Protein AF-A0A1N7SQY8-F1 (afdb_monomer_lite)

Organism: NCBI:txid1247936

pLDDT: mean 80.68, std 17.41, range [42.34, 97.25]

Sequence (83 aa):
MLYAAIIPETSTGQPHVEPAPPPRTQREEFFFIGDTVGFTDKHLSERVGIIVRLNAKTASIAVHGSDGHWRVSYALLRKIVDI

Radius of gyrat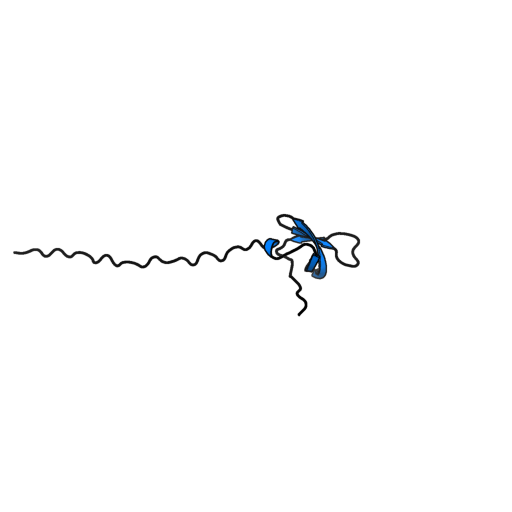ion: 26.64 Å; chains: 1; bounding box: 39×79×53 Å

Secondary structure (DSSP, 8-state):
-PPPP------------PPPPPP---GGGG--TT-EEEEE-TTS-EEEEEEEEEETTEEEEEETT-SSEEEEETTT-EE----

Structure (mmCIF, N/CA/C/O backbone):
data_AF-A0A1N7SQY8-F1
#
_entry.id   AF-A0A1N7SQY8-F1
#
loop_
_atom_site.group_PDB
_atom_site.id
_atom_site.type_symbol
_atom_site.label_atom_id
_atom_site.label_alt_id
_atom_site.label_comp_id
_atom_site.label_asym_id
_atom_site.label_entity_id
_atom_site.label_seq_id
_atom_site.pdbx_PDB_ins_code
_atom_site.Cartn_x
_atom_site.Cartn_y
_atom_site.Cartn_z
_atom_site.occupancy
_atom_site.B_iso_or_equiv
_atom_site.auth_seq_id
_atom_site.auth_comp_id
_atom_site.auth_asym_id
_atom_site.auth_atom_id
_atom_site.pdbx_PDB_model_num
ATOM 1 N N . MET A 1 1 ? -25.357 65.185 44.493 1.00 46.53 1 MET A N 1
ATOM 2 C CA . MET A 1 1 ? -24.626 64.797 43.270 1.00 46.53 1 MET A CA 1
ATOM 3 C C . MET A 1 1 ? -24.534 63.279 43.263 1.00 46.53 1 MET A C 1
ATOM 5 O O . MET A 1 1 ? -23.977 62.734 44.206 1.00 46.53 1 MET A O 1
ATOM 9 N N . LEU A 1 2 ? -25.196 62.610 42.313 1.00 45.81 2 LEU A N 1
ATOM 10 C CA . LEU A 1 2 ? -25.220 61.146 42.185 1.00 45.81 2 LEU A CA 1
ATOM 11 C C . LEU A 1 2 ? -24.087 60.704 41.251 1.00 45.81 2 LEU A C 1
ATOM 13 O O . LEU A 1 2 ? -23.989 61.221 40.141 1.00 45.81 2 LEU A O 1
ATOM 17 N N . TYR A 1 3 ? -23.282 59.733 41.675 1.00 42.34 3 TYR A N 1
ATOM 18 C CA . TYR A 1 3 ? -22.371 59.009 40.791 1.00 42.34 3 TYR A CA 1
ATOM 19 C C . TYR A 1 3 ? -23.095 57.765 40.262 1.00 42.34 3 TYR A C 1
ATOM 21 O O . TYR A 1 3 ? -23.592 56.963 41.050 1.00 42.34 3 TYR A O 1
ATOM 29 N N . ALA A 1 4 ? -23.175 57.617 38.940 1.00 64.19 4 ALA A N 1
ATOM 30 C CA . ALA A 1 4 ? -23.633 56.392 38.293 1.00 64.19 4 ALA A CA 1
ATOM 31 C C . ALA A 1 4 ? -22.440 55.436 38.130 1.00 64.19 4 ALA A C 1
ATOM 33 O O . ALA A 1 4 ? -21.405 55.830 37.595 1.00 64.19 4 ALA A O 1
ATOM 34 N N . ALA A 1 5 ? -22.572 54.193 38.596 1.00 64.69 5 ALA A N 1
ATOM 35 C CA . ALA A 1 5 ? -21.604 53.138 38.318 1.00 64.69 5 ALA A CA 1
ATOM 36 C C . ALA A 1 5 ? -21.939 52.494 36.964 1.00 64.69 5 ALA A C 1
ATOM 38 O O . ALA A 1 5 ? -23.064 52.046 36.752 1.00 64.69 5 ALA A O 1
ATOM 39 N N . ILE A 1 6 ? -20.965 52.460 36.056 1.00 60.75 6 ILE A N 1
ATOM 40 C CA . ILE A 1 6 ? -21.054 51.730 34.789 1.00 60.75 6 ILE A CA 1
ATOM 41 C C . ILE A 1 6 ? -20.615 50.297 35.094 1.00 60.75 6 ILE A C 1
ATOM 43 O O . ILE A 1 6 ? -19.470 50.070 35.484 1.00 60.75 6 ILE A O 1
ATOM 47 N N . ILE A 1 7 ? -21.531 49.340 34.972 1.00 61.66 7 ILE A N 1
ATOM 48 C CA . ILE A 1 7 ? -21.197 47.916 35.012 1.00 61.66 7 ILE A CA 1
ATOM 49 C C . ILE A 1 7 ? -20.779 47.566 33.582 1.00 61.66 7 ILE A C 1
ATOM 51 O O . ILE A 1 7 ? -21.626 47.698 32.701 1.00 61.66 7 ILE A O 1
ATOM 55 N N . PRO A 1 8 ? -19.525 47.171 33.302 1.00 53.72 8 PRO A N 1
ATOM 56 C CA . PRO A 1 8 ? -19.198 46.681 31.974 1.00 53.72 8 PRO A CA 1
ATOM 57 C C . PRO A 1 8 ? -19.980 45.388 31.755 1.00 53.72 8 PRO A C 1
ATOM 59 O O . PRO A 1 8 ? -19.851 44.432 32.528 1.00 53.72 8 PRO A O 1
ATOM 62 N N . GLU A 1 9 ? -20.816 45.374 30.719 1.00 54.47 9 GLU A N 1
ATOM 63 C CA . GLU A 1 9 ? -21.420 44.146 30.226 1.00 54.47 9 GLU A CA 1
ATOM 64 C C . GLU A 1 9 ? -20.300 43.141 29.956 1.00 54.47 9 GLU A C 1
ATOM 66 O O . GLU A 1 9 ? -19.443 43.326 29.089 1.00 54.47 9 GLU A O 1
ATOM 71 N N . THR A 1 10 ? -20.283 42.064 30.739 1.00 53.25 10 THR A N 1
ATOM 72 C CA . THR A 1 10 ? -19.462 40.901 30.439 1.00 53.25 10 THR A CA 1
ATOM 73 C C . THR A 1 10 ? -20.003 40.320 29.143 1.00 53.25 10 THR A C 1
ATOM 75 O O . THR A 1 10 ? -20.972 39.563 29.119 1.00 53.25 10 THR A O 1
ATOM 78 N N . SER A 1 11 ? -19.400 40.754 28.036 1.00 50.12 11 SER A N 1
ATOM 79 C CA . SER A 1 11 ? -19.571 40.143 26.732 1.00 50.12 11 SER A CA 1
ATOM 80 C C . SER A 1 11 ? -19.252 38.666 26.918 1.00 50.12 11 SER A C 1
ATOM 82 O O . SER A 1 11 ? -18.113 38.282 27.190 1.00 50.12 11 SER A O 1
ATOM 84 N N . THR A 1 12 ? -20.296 37.846 26.888 1.00 52.81 12 THR A N 1
ATOM 85 C CA . THR A 1 12 ? -20.214 36.393 26.900 1.00 52.81 12 THR A CA 1
ATOM 86 C C . THR A 1 12 ? -19.612 35.998 25.558 1.00 52.81 12 THR A C 1
ATOM 88 O O . THR A 1 12 ? -20.309 35.676 24.599 1.00 52.81 12 THR A O 1
ATOM 91 N N . GLY A 1 13 ? -18.286 36.113 25.472 1.00 49.31 13 GLY A N 1
ATOM 92 C CA . GLY A 1 13 ? -17.493 35.581 24.382 1.00 49.31 13 GLY A CA 1
ATOM 93 C C . GLY A 1 13 ? -17.754 34.087 24.333 1.00 49.31 13 GLY A C 1
ATOM 94 O O . GLY A 1 13 ? -17.392 33.353 25.250 1.00 49.31 13 GLY A O 1
ATOM 95 N N . GLN A 1 14 ? -18.474 33.679 23.295 1.00 57.41 14 GLN A N 1
ATOM 96 C CA . GLN A 1 14 ? -18.788 32.296 22.975 1.00 57.41 14 GLN A CA 1
ATOM 97 C C . GLN A 1 14 ? -17.534 31.431 23.174 1.00 57.41 14 GLN A C 1
ATOM 99 O O . GLN A 1 14 ? -16.457 31.843 22.730 1.00 57.41 14 GLN A O 1
ATOM 104 N N . PRO A 1 15 ? -17.624 30.251 23.816 1.00 52.69 15 PRO A N 1
ATOM 105 C CA . PRO A 1 15 ? -16.507 29.326 23.807 1.00 52.69 15 PRO A CA 1
ATOM 106 C C . PRO A 1 15 ? -16.203 29.019 22.342 1.00 52.69 15 PRO A C 1
ATOM 108 O O . PRO A 1 15 ? -17.029 28.441 21.636 1.00 52.69 15 PRO A O 1
ATOM 111 N N . HIS A 1 16 ? -15.041 29.469 21.872 1.00 55.69 16 HIS A N 1
ATOM 112 C CA . HIS A 1 16 ? -14.486 29.026 20.609 1.00 55.69 16 HIS A CA 1
ATOM 113 C C . HIS A 1 16 ? -14.303 27.518 20.745 1.00 55.69 16 HIS A C 1
ATOM 115 O O . HIS A 1 16 ? -13.371 27.049 21.395 1.00 55.69 16 HIS A O 1
ATOM 121 N N . VAL A 1 17 ? -15.263 26.760 20.219 1.00 59.72 17 VAL A N 1
ATOM 122 C CA . VAL A 1 17 ? -15.131 25.321 20.052 1.00 59.72 17 VAL A CA 1
ATOM 123 C C . VAL A 1 17 ? -14.055 25.169 18.989 1.00 59.72 17 VAL A C 1
ATOM 125 O O . VAL A 1 17 ? -14.336 25.257 17.796 1.00 59.72 17 VAL A O 1
ATOM 128 N N . GLU A 1 18 ? -12.801 25.058 19.427 1.00 64.94 18 GLU A N 1
ATOM 129 C CA . GLU A 1 18 ? -11.719 24.615 18.561 1.00 64.94 18 GLU A CA 1
ATOM 130 C C . GLU A 1 18 ? -12.206 23.298 17.942 1.00 64.94 18 GLU A C 1
ATOM 132 O O . GLU A 1 18 ? -12.559 22.378 18.693 1.00 64.94 18 GLU A O 1
ATOM 137 N N . PRO A 1 19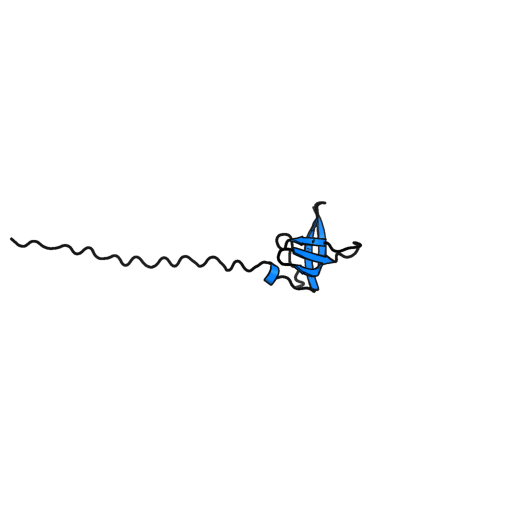 ? -12.348 23.206 16.605 1.00 64.25 19 PRO A N 1
ATOM 138 C CA . PRO A 1 19 ? -12.740 21.959 15.979 1.00 64.25 19 PRO A CA 1
ATOM 139 C C . PRO A 1 19 ? -11.714 20.931 16.427 1.00 64.25 19 PRO A C 1
ATOM 141 O O . PRO A 1 19 ? -10.522 21.114 16.169 1.00 64.25 19 PRO A O 1
ATOM 144 N N . ALA A 1 20 ? -12.163 19.899 17.148 1.00 65.62 20 ALA A N 1
ATOM 145 C CA . ALA A 1 20 ? -11.279 18.830 17.577 1.00 65.62 20 ALA A CA 1
ATOM 146 C C . ALA A 1 20 ? -10.450 18.412 16.355 1.00 65.62 20 ALA A C 1
ATOM 148 O O . ALA A 1 20 ? -11.046 18.191 15.290 1.00 65.62 20 ALA A O 1
ATOM 149 N N . PRO A 1 21 ? -9.104 18.370 16.453 1.00 65.94 21 PRO A N 1
ATOM 150 C CA . PRO A 1 21 ? -8.293 17.938 15.331 1.00 65.94 21 PRO A CA 1
ATOM 151 C C . PRO A 1 21 ? -8.885 16.614 14.851 1.00 65.94 21 PRO A C 1
ATOM 153 O O . PRO A 1 21 ? -9.213 15.776 15.704 1.00 65.94 21 PRO A O 1
ATOM 156 N N . PRO A 1 22 ? -9.098 16.438 13.531 1.00 65.25 22 PRO A N 1
ATOM 157 C CA . PRO A 1 22 ? -9.676 15.207 13.024 1.00 65.25 22 PRO A CA 1
ATOM 158 C C . PRO A 1 22 ? -8.894 14.059 13.654 1.00 65.25 22 PRO A C 1
ATOM 160 O O . PRO A 1 22 ? -7.664 14.187 13.786 1.00 65.25 22 PRO A O 1
ATOM 163 N N . PRO A 1 23 ? -9.576 12.994 14.121 1.00 62.59 23 PRO A N 1
ATOM 164 C CA . PRO A 1 23 ? -8.892 11.876 14.734 1.00 62.59 23 PRO A CA 1
ATOM 165 C C . PRO A 1 23 ? -7.741 11.527 13.807 1.00 62.59 23 PRO A C 1
ATOM 167 O O . PRO A 1 23 ? -7.928 11.358 12.599 1.00 62.59 23 PRO A O 1
ATOM 170 N N . ARG A 1 24 ? -6.521 11.541 14.351 1.00 58.03 24 ARG A N 1
ATOM 171 C CA . ARG A 1 24 ? -5.351 11.040 13.641 1.00 58.03 24 ARG A CA 1
ATOM 172 C C . ARG A 1 24 ? -5.569 9.540 13.541 1.00 58.03 24 ARG A C 1
ATOM 174 O O . ARG A 1 24 ? -4.963 8.805 14.311 1.00 58.03 24 ARG A O 1
ATOM 181 N N . THR A 1 25 ? -6.503 9.107 12.690 1.00 58.56 25 THR A N 1
ATOM 182 C CA . THR A 1 25 ? -6.802 7.701 12.491 1.00 58.56 25 THR A CA 1
ATOM 183 C C . THR A 1 25 ? -5.477 7.081 12.136 1.00 58.56 25 THR A C 1
ATOM 185 O O . THR A 1 25 ? -4.808 7.510 11.183 1.00 58.56 25 THR A O 1
ATOM 188 N N . GLN A 1 26 ? -5.015 6.183 12.995 1.00 63.97 26 GLN A N 1
ATOM 189 C CA . GLN A 1 26 ? -3.702 5.616 12.810 1.00 63.97 26 GLN A CA 1
ATOM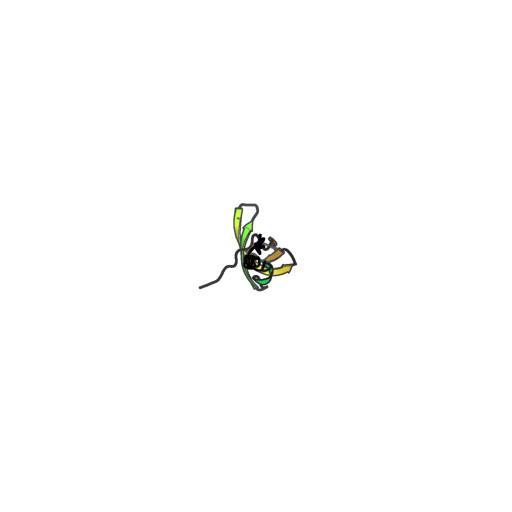 190 C C . GLN A 1 26 ? -3.780 4.875 11.486 1.00 63.97 26 GLN A C 1
ATOM 192 O O . GLN A 1 26 ? -4.707 4.107 11.261 1.00 63.97 26 GLN A O 1
ATOM 197 N N . ARG A 1 27 ? -2.860 5.158 10.559 1.00 66.25 27 ARG A N 1
ATOM 198 C CA . ARG A 1 27 ? -2.965 4.624 9.189 1.00 66.25 27 ARG A CA 1
ATOM 199 C C . ARG A 1 27 ? -3.057 3.096 9.163 1.00 66.25 27 ARG A C 1
ATOM 201 O O . ARG A 1 27 ? -3.632 2.552 8.234 1.00 66.25 27 ARG A O 1
ATOM 208 N N . GLU A 1 28 ? -2.534 2.436 10.195 1.00 61.62 28 GLU A N 1
ATOM 209 C CA . GLU A 1 28 ? -2.650 0.995 10.420 1.00 61.62 28 GLU A CA 1
ATOM 210 C C . GLU A 1 28 ? -4.105 0.510 10.550 1.00 61.62 28 GLU A C 1
ATOM 212 O O . GLU A 1 28 ? -4.409 -0.578 10.084 1.00 61.62 28 GLU A O 1
ATOM 217 N N . GLU A 1 29 ? -5.027 1.328 11.067 1.00 73.12 29 GLU A N 1
ATOM 218 C CA . GLU A 1 29 ? -6.451 0.981 11.222 1.00 73.12 29 GLU A CA 1
ATOM 219 C C . GLU A 1 29 ? -7.185 0.812 9.875 1.00 73.12 29 GLU A C 1
ATOM 221 O O . GLU A 1 29 ? -8.260 0.220 9.829 1.00 73.12 29 GLU A O 1
ATOM 226 N N . PHE A 1 30 ? -6.615 1.298 8.765 1.00 83.25 30 PHE A N 1
ATOM 227 C CA . PHE A 1 30 ? -7.210 1.176 7.427 1.00 83.25 30 PHE A CA 1
ATOM 228 C C . PHE A 1 30 ? -6.695 -0.015 6.611 1.00 83.25 30 PHE A C 1
ATOM 230 O O . PHE A 1 30 ? -7.233 -0.290 5.529 1.00 83.25 30 PHE A O 1
ATOM 237 N N . PHE A 1 31 ? -5.647 -0.688 7.087 1.00 91.62 31 PHE A N 1
ATOM 238 C CA . PHE A 1 31 ? -4.969 -1.760 6.369 1.00 91.62 31 PHE A CA 1
ATOM 239 C C . PHE A 1 31 ? -5.122 -3.081 7.111 1.00 91.62 31 PHE A C 1
ATOM 241 O O . PHE A 1 31 ? -4.773 -3.192 8.283 1.00 91.62 31 PHE A O 1
ATOM 248 N N . PHE A 1 32 ? -5.573 -4.105 6.396 1.00 93.75 32 PHE A N 1
ATOM 249 C CA . PHE A 1 32 ? -5.733 -5.449 6.938 1.00 93.75 32 PHE A CA 1
ATOM 250 C C . PHE A 1 32 ? -4.797 -6.436 6.245 1.00 93.75 32 PHE A C 1
ATOM 252 O O . PHE A 1 32 ? -4.387 -6.246 5.101 1.00 93.75 32 PHE A O 1
ATOM 259 N N . ILE A 1 33 ? -4.443 -7.515 6.945 1.00 95.44 33 ILE A N 1
ATOM 260 C CA . ILE A 1 33 ? -3.753 -8.645 6.313 1.00 95.44 33 ILE A CA 1
ATOM 261 C C . ILE A 1 33 ? -4.678 -9.207 5.226 1.00 95.44 33 ILE A C 1
ATOM 263 O O . ILE A 1 33 ? -5.852 -9.453 5.486 1.00 95.44 33 ILE A O 1
ATOM 267 N N . GLY A 1 34 ? -4.146 -9.394 4.020 1.00 95.00 34 GLY A N 1
ATOM 268 C CA . GLY A 1 34 ? -4.909 -9.768 2.829 1.00 95.00 34 GLY A CA 1
ATOM 269 C C . GLY A 1 34 ? -5.292 -8.593 1.924 1.00 95.00 34 GLY A C 1
ATOM 270 O O . GLY A 1 34 ? -5.623 -8.833 0.765 1.00 95.00 34 GLY A O 1
ATOM 271 N N . ASP A 1 35 ? -5.190 -7.339 2.385 1.00 94.75 35 ASP A N 1
ATOM 272 C CA . ASP A 1 35 ? -5.478 -6.181 1.533 1.00 94.75 35 ASP A CA 1
ATOM 273 C C . ASP A 1 35 ? -4.467 -6.077 0.383 1.00 94.75 35 ASP A C 1
ATOM 275 O O . ASP A 1 35 ? -3.252 -6.218 0.574 1.00 94.75 35 ASP A O 1
ATOM 279 N N . THR A 1 36 ? -4.985 -5.757 -0.805 1.00 95.69 36 THR A N 1
ATOM 280 C CA . THR A 1 36 ? -4.166 -5.389 -1.962 1.00 95.69 36 THR A CA 1
ATOM 281 C C . THR A 1 36 ? -3.758 -3.928 -1.843 1.00 95.69 36 THR A C 1
ATOM 283 O O . THR A 1 36 ? -4.590 -3.026 -1.709 1.00 95.69 36 THR A O 1
ATOM 286 N N . VAL A 1 37 ? -2.455 -3.682 -1.893 1.00 95.81 37 VAL A N 1
ATOM 287 C CA . VAL A 1 37 ? -1.879 -2.349 -1.735 1.00 95.81 37 VAL A CA 1
ATOM 288 C C . VAL A 1 37 ? -0.827 -2.070 -2.796 1.00 95.81 37 VAL A C 1
ATOM 290 O O . VAL A 1 37 ? -0.084 -2.955 -3.222 1.00 95.81 37 VAL A O 1
ATOM 293 N N . GLY A 1 38 ? -0.754 -0.806 -3.201 1.00 95.69 38 GLY A N 1
ATOM 294 C CA . GLY A 1 38 ? 0.264 -0.284 -4.101 1.00 95.69 38 GLY A CA 1
ATOM 295 C C . GLY A 1 38 ? 1.270 0.596 -3.365 1.00 95.69 38 GLY A C 1
ATOM 296 O O . GLY A 1 38 ? 0.903 1.364 -2.476 1.00 95.69 38 GLY A O 1
ATOM 297 N N . PHE A 1 39 ? 2.539 0.542 -3.755 1.00 95.94 39 PHE A N 1
ATOM 298 C CA . PHE A 1 39 ? 3.588 1.436 -3.256 1.00 95.94 39 PHE A CA 1
ATOM 299 C C . PHE A 1 39 ? 4.658 1.677 -4.318 1.00 95.94 39 PHE A C 1
ATOM 301 O O . PHE A 1 39 ? 4.727 0.963 -5.316 1.00 95.94 39 PHE A O 1
ATOM 308 N N . THR A 1 40 ? 5.493 2.686 -4.099 1.00 95.75 40 THR A N 1
ATOM 309 C CA . THR A 1 40 ? 6.628 2.998 -4.972 1.00 95.75 40 THR A CA 1
ATOM 310 C C . THR A 1 40 ? 7.923 2.585 -4.279 1.00 95.75 40 THR A C 1
ATOM 312 O O . THR A 1 40 ? 8.176 2.969 -3.137 1.00 95.75 40 THR A O 1
ATOM 315 N N . ASP A 1 41 ? 8.727 1.767 -4.951 1.00 91.62 41 ASP A N 1
ATOM 316 C CA . ASP A 1 41 ? 10.030 1.303 -4.463 1.00 91.62 41 ASP A CA 1
ATOM 317 C C . ASP A 1 41 ? 11.137 2.362 -4.681 1.00 91.62 41 ASP A C 1
ATOM 319 O O . ASP A 1 41 ? 10.949 3.351 -5.388 1.00 91.62 41 ASP A O 1
ATOM 323 N N . LYS A 1 42 ? 12.330 2.146 -4.114 1.00 89.38 42 LYS A N 1
ATOM 324 C CA . LYS A 1 42 ? 13.528 2.991 -4.262 1.00 89.38 42 LYS A CA 1
ATOM 325 C C . LYS A 1 42 ? 13.940 3.236 -5.716 1.00 89.38 42 LYS A C 1
ATOM 327 O O . LYS A 1 42 ? 14.580 4.239 -6.005 1.00 89.38 42 LYS A O 1
ATOM 332 N N . HIS A 1 43 ? 13.583 2.327 -6.622 1.00 93.06 43 HIS A N 1
ATOM 333 C CA . HIS A 1 43 ? 13.814 2.463 -8.062 1.00 93.06 43 HIS A CA 1
ATOM 334 C C . HIS A 1 43 ? 12.703 3.243 -8.779 1.00 93.06 43 HIS A C 1
ATOM 336 O O . HIS A 1 43 ? 12.608 3.184 -10.001 1.00 93.06 43 HIS A O 1
ATOM 342 N N . LEU A 1 44 ? 11.831 3.927 -8.028 1.00 92.62 44 LEU A N 1
ATOM 343 C CA . LEU A 1 44 ? 10.665 4.659 -8.532 1.00 92.62 44 LEU A CA 1
ATOM 344 C C . LEU A 1 44 ? 9.681 3.782 -9.321 1.00 92.62 44 LEU A C 1
ATOM 346 O O . LEU A 1 44 ? 8.831 4.282 -10.048 1.00 92.62 44 LEU A O 1
ATOM 350 N N . SER A 1 45 ? 9.782 2.463 -9.161 1.00 92.94 45 SER A N 1
ATOM 351 C CA . SER A 1 45 ? 8.867 1.506 -9.768 1.00 92.94 45 SER A CA 1
ATOM 352 C C . SER A 1 45 ? 7.645 1.341 -8.878 1.00 92.94 45 SER A C 1
ATOM 354 O O . SER A 1 45 ? 7.780 1.069 -7.680 1.00 92.94 45 SER A O 1
ATOM 356 N N . GLU A 1 46 ? 6.460 1.480 -9.463 1.00 94.50 46 GLU A N 1
ATOM 357 C CA . GLU A 1 46 ? 5.226 1.111 -8.784 1.00 94.50 46 GLU A CA 1
ATOM 358 C C . GLU A 1 46 ? 5.142 -0.409 -8.661 1.00 94.50 46 GLU A C 1
ATOM 360 O O . GLU A 1 46 ? 5.428 -1.159 -9.597 1.00 94.50 46 GLU A O 1
ATOM 365 N N . ARG A 1 47 ? 4.775 -0.869 -7.472 1.00 95.06 47 ARG A N 1
ATOM 366 C CA . ARG A 1 47 ? 4.586 -2.277 -7.154 1.00 95.06 47 ARG A CA 1
ATOM 367 C C . ARG A 1 47 ? 3.239 -2.445 -6.487 1.00 95.06 47 ARG A C 1
ATOM 369 O O . ARG A 1 47 ? 2.803 -1.585 -5.724 1.00 95.06 47 ARG A O 1
ATOM 376 N N . VAL A 1 48 ? 2.621 -3.583 -6.757 1.00 95.69 48 VAL A N 1
ATOM 377 C CA . VAL A 1 48 ? 1.370 -4.002 -6.135 1.00 95.69 48 VAL A CA 1
ATOM 378 C C . VAL A 1 48 ? 1.608 -5.336 -5.453 1.00 95.69 48 VAL A C 1
ATOM 380 O O . VAL A 1 48 ? 2.297 -6.206 -5.988 1.00 95.69 48 VAL A O 1
ATOM 383 N N . GLY A 1 49 ? 1.066 -5.487 -4.255 1.00 95.81 49 GLY A N 1
ATOM 384 C CA . GLY A 1 49 ? 1.164 -6.727 -3.510 1.00 95.81 49 GLY A CA 1
ATOM 385 C C . GLY A 1 49 ? 0.123 -6.819 -2.412 1.00 95.81 49 GLY A C 1
ATOM 386 O O . GLY A 1 49 ? -0.692 -5.918 -2.222 1.00 95.81 49 GLY A O 1
ATOM 387 N N . ILE A 1 50 ? 0.179 -7.927 -1.687 1.00 96.94 50 ILE A N 1
ATOM 388 C CA . ILE A 1 50 ? -0.748 -8.242 -0.606 1.00 96.94 50 ILE A CA 1
ATOM 389 C C . ILE A 1 50 ? -0.059 -8.033 0.738 1.00 96.94 50 ILE A C 1
ATOM 391 O O . ILE A 1 50 ? 1.088 -8.452 0.928 1.00 96.94 50 ILE A O 1
ATOM 395 N N . ILE A 1 51 ? -0.750 -7.418 1.695 1.00 96.50 51 ILE A N 1
ATOM 396 C CA . ILE A 1 51 ? -0.267 -7.345 3.077 1.00 96.50 51 ILE A CA 1
ATOM 397 C C . ILE A 1 51 ? -0.274 -8.748 3.686 1.00 96.50 51 ILE A C 1
ATOM 399 O O . ILE A 1 51 ? -1.326 -9.359 3.835 1.00 96.50 51 ILE A O 1
ATOM 403 N N . VAL A 1 52 ? 0.890 -9.236 4.112 1.00 97.00 52 VAL A N 1
ATOM 404 C CA . VAL A 1 52 ? 1.023 -10.531 4.807 1.00 97.00 52 VAL A CA 1
ATOM 405 C C . VAL A 1 52 ? 1.266 -10.384 6.307 1.00 97.00 52 VAL A C 1
ATOM 407 O O . VAL A 1 52 ? 1.072 -11.331 7.063 1.00 97.00 52 VAL A O 1
ATOM 410 N N . ARG A 1 53 ? 1.693 -9.199 6.763 1.00 96.19 53 ARG A N 1
ATOM 411 C CA . ARG A 1 53 ? 1.909 -8.897 8.184 1.00 96.19 53 ARG A CA 1
ATOM 412 C C . ARG A 1 53 ? 1.791 -7.404 8.451 1.00 96.19 53 ARG A C 1
ATOM 414 O O . ARG A 1 53 ? 2.358 -6.601 7.712 1.00 96.19 53 ARG A O 1
ATOM 421 N N . LEU A 1 54 ? 1.146 -7.055 9.557 1.00 95.50 54 LEU A N 1
ATOM 422 C CA . LEU A 1 54 ? 1.097 -5.697 10.096 1.00 95.50 54 LEU A CA 1
ATOM 423 C C . LEU A 1 54 ? 2.115 -5.549 11.237 1.00 95.50 54 LEU A C 1
ATOM 425 O O . LEU A 1 54 ? 2.367 -6.487 11.995 1.00 95.50 54 LEU A O 1
ATOM 429 N N . ASN A 1 55 ? 2.745 -4.384 11.330 1.00 93.00 55 ASN A N 1
ATOM 430 C CA . ASN A 1 55 ? 3.609 -3.989 12.441 1.00 93.00 55 ASN A CA 1
ATOM 431 C C . ASN A 1 55 ? 3.352 -2.511 12.728 1.00 93.00 55 ASN A C 1
ATOM 433 O O . ASN A 1 55 ? 3.155 -1.764 11.782 1.00 93.00 55 ASN A O 1
ATOM 437 N N . ALA A 1 56 ? 3.572 -2.056 13.963 1.00 90.88 56 ALA A N 1
ATOM 438 C CA . ALA A 1 56 ? 3.210 -0.716 14.460 1.00 90.88 56 ALA A CA 1
ATOM 439 C C . ALA A 1 56 ? 3.487 0.519 13.559 1.00 90.88 56 ALA A C 1
ATOM 441 O O . ALA A 1 56 ? 2.935 1.593 13.780 1.00 90.88 56 ALA A O 1
ATOM 442 N N . LYS A 1 57 ? 4.426 0.444 12.603 1.00 93.31 57 LYS A N 1
ATOM 443 C CA . LYS A 1 57 ? 4.739 1.538 11.658 1.00 93.31 57 LYS A CA 1
ATOM 444 C C . LYS A 1 57 ? 4.831 1.097 10.194 1.00 93.31 57 LYS A C 1
ATOM 446 O O . LYS A 1 57 ? 4.975 1.946 9.309 1.00 93.31 57 LYS A O 1
ATOM 451 N N . THR A 1 58 ? 4.818 -0.207 9.928 1.00 95.50 58 THR A N 1
ATOM 452 C CA . THR A 1 58 ? 5.117 -0.782 8.612 1.00 95.50 58 THR A CA 1
ATOM 453 C C . THR A 1 58 ? 4.348 -2.073 8.385 1.00 95.50 58 THR A C 1
ATOM 455 O O . THR A 1 58 ? 4.272 -2.901 9.288 1.00 95.50 58 THR A O 1
ATOM 458 N N . ALA A 1 59 ? 3.961 -2.344 7.148 1.00 96.25 59 ALA A N 1
ATOM 459 C CA . ALA A 1 59 ? 3.484 -3.656 6.735 1.00 96.25 59 ALA A CA 1
ATOM 460 C C . ALA A 1 59 ? 4.574 -4.442 5.996 1.00 96.25 59 ALA A C 1
ATOM 462 O O . ALA A 1 59 ? 5.462 -3.864 5.363 1.00 96.25 59 ALA A O 1
ATOM 463 N N . SER A 1 60 ? 4.491 -5.767 6.067 1.00 97.25 60 SER A N 1
ATOM 464 C CA . SER A 1 60 ? 5.199 -6.670 5.161 1.00 97.25 60 SER A CA 1
ATOM 465 C C . SER A 1 60 ? 4.278 -7.013 3.995 1.00 97.25 60 SER A C 1
ATOM 467 O O . SER A 1 60 ? 3.165 -7.491 4.212 1.00 97.25 60 SER A O 1
ATOM 469 N N . ILE A 1 61 ? 4.746 -6.772 2.774 1.00 97.12 61 ILE A N 1
ATOM 470 C CA . ILE A 1 61 ? 3.990 -6.923 1.533 1.00 97.12 61 ILE A CA 1
ATOM 471 C C . ILE A 1 61 ? 4.606 -8.053 0.712 1.00 97.12 61 ILE A C 1
ATOM 473 O O . ILE A 1 61 ? 5.803 -8.030 0.420 1.00 97.12 61 ILE A O 1
ATOM 477 N N . ALA A 1 62 ? 3.803 -9.037 0.328 1.00 96.88 62 ALA A N 1
ATOM 478 C CA . ALA A 1 62 ? 4.184 -10.022 -0.674 1.00 96.88 62 ALA A CA 1
ATOM 479 C C . ALA A 1 62 ? 3.855 -9.466 -2.063 1.00 96.88 62 ALA A C 1
ATOM 481 O O . ALA A 1 62 ? 2.694 -9.202 -2.371 1.00 96.88 62 ALA A O 1
ATOM 482 N N . VAL A 1 63 ? 4.882 -9.267 -2.889 1.00 95.88 63 VAL A N 1
ATOM 483 C CA . VAL A 1 63 ? 4.738 -8.816 -4.279 1.00 95.88 63 VAL A CA 1
ATOM 484 C C . VAL A 1 63 ? 4.982 -10.009 -5.197 1.00 95.88 63 VAL A C 1
ATOM 486 O O . VAL A 1 63 ? 5.975 -10.725 -5.044 1.00 95.88 63 VAL A O 1
ATOM 489 N N . HIS A 1 64 ? 4.083 -10.222 -6.158 1.00 89.00 64 HIS A N 1
ATOM 490 C CA . HIS A 1 64 ? 4.218 -11.302 -7.133 1.00 89.00 64 HIS A CA 1
ATOM 491 C C . HIS A 1 64 ? 5.497 -11.125 -7.965 1.00 89.00 64 HIS A C 1
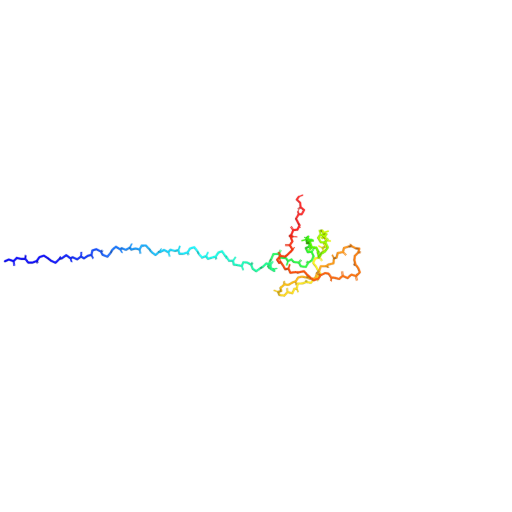ATOM 493 O O . HIS A 1 64 ? 5.771 -10.041 -8.476 1.00 89.00 64 HIS A O 1
ATOM 499 N N . GLY A 1 65 ? 6.288 -12.194 -8.094 1.00 85.38 65 GLY A N 1
ATOM 500 C CA . GLY A 1 65 ? 7.545 -12.176 -8.851 1.00 85.38 65 GLY A CA 1
ATOM 501 C C . GLY A 1 65 ? 8.761 -11.632 -8.091 1.00 85.38 65 GLY A C 1
ATOM 502 O O . GLY A 1 65 ? 9.815 -11.460 -8.696 1.00 85.38 65 GLY A O 1
ATOM 503 N N . SER A 1 66 ? 8.651 -11.377 -6.782 1.00 85.62 66 SER A N 1
ATOM 504 C CA . SER A 1 66 ? 9.809 -11.128 -5.913 1.00 85.62 66 SER A CA 1
ATOM 505 C C . SER A 1 66 ? 9.958 -12.230 -4.868 1.00 85.62 66 SER A C 1
ATOM 507 O O . SER A 1 66 ? 8.972 -12.612 -4.245 1.00 85.62 66 SER A O 1
ATOM 509 N N . ASP A 1 67 ? 11.185 -12.703 -4.650 1.00 79.31 67 ASP A N 1
ATOM 510 C CA . ASP A 1 67 ? 11.514 -13.824 -3.750 1.00 79.31 67 ASP A CA 1
ATOM 511 C C . ASP A 1 67 ? 11.490 -13.441 -2.250 1.00 79.31 67 ASP A C 1
ATOM 513 O O . ASP A 1 67 ? 12.254 -13.940 -1.433 1.00 79.31 67 ASP A O 1
ATOM 517 N N . GLY A 1 68 ? 10.638 -12.495 -1.847 1.00 89.25 68 GLY A N 1
ATOM 518 C CA . GLY A 1 68 ? 10.615 -12.028 -0.465 1.00 89.25 68 GLY A CA 1
ATOM 519 C C . GLY A 1 68 ? 9.501 -11.045 -0.132 1.00 89.25 68 GLY A C 1
ATOM 520 O O . GLY A 1 68 ? 8.623 -10.744 -0.942 1.00 89.25 68 GLY A O 1
ATOM 521 N N . HIS A 1 69 ? 9.555 -10.535 1.100 1.00 94.06 69 HIS A N 1
ATOM 522 C CA . HIS A 1 69 ? 8.587 -9.574 1.617 1.00 94.06 69 HIS A CA 1
ATOM 523 C C . HIS A 1 69 ? 9.168 -8.165 1.673 1.00 94.06 69 HIS A C 1
ATOM 525 O O . HIS A 1 69 ? 10.228 -7.919 2.251 1.00 94.06 69 HIS A O 1
ATOM 531 N N . TRP A 1 70 ? 8.415 -7.213 1.141 1.00 95.56 70 TRP A N 1
ATOM 532 C CA . TRP A 1 70 ? 8.739 -5.798 1.193 1.00 95.56 70 TRP A CA 1
ATOM 533 C C . TRP A 1 70 ? 8.264 -5.203 2.506 1.00 95.56 70 TRP A C 1
ATOM 535 O O . TRP A 1 70 ? 7.090 -5.311 2.840 1.00 95.56 70 TRP A O 1
ATOM 545 N N . ARG A 1 71 ? 9.148 -4.543 3.256 1.00 96.19 71 ARG A N 1
ATOM 546 C CA . ARG A 1 71 ? 8.745 -3.805 4.456 1.00 96.19 71 ARG A CA 1
ATOM 547 C C . ARG A 1 71 ? 8.505 -2.344 4.098 1.00 96.19 71 ARG A C 1
ATOM 549 O O . ARG A 1 71 ? 9.455 -1.623 3.809 1.00 96.19 71 ARG A O 1
ATOM 556 N N . VAL A 1 72 ? 7.248 -1.916 4.135 1.00 95.81 72 VAL A N 1
ATOM 557 C CA . VAL A 1 72 ? 6.820 -0.596 3.654 1.00 95.81 72 VAL A CA 1
ATOM 558 C C . VAL A 1 72 ? 6.091 0.145 4.767 1.00 95.81 72 VAL A C 1
ATOM 560 O O . VAL A 1 72 ? 5.280 -0.441 5.482 1.00 95.81 72 VAL A O 1
ATOM 563 N N . SER A 1 73 ? 6.388 1.432 4.954 1.00 95.19 73 SER A N 1
ATOM 564 C CA . SER A 1 73 ? 5.679 2.252 5.938 1.00 95.19 73 SER A CA 1
ATOM 565 C C . SER A 1 73 ? 4.244 2.515 5.491 1.00 95.19 73 SER A C 1
ATOM 567 O O . SER A 1 73 ? 3.982 2.721 4.307 1.00 95.19 73 SER A O 1
ATOM 569 N N . TYR A 1 74 ? 3.311 2.600 6.441 1.00 93.94 74 TYR A N 1
ATOM 570 C CA . TYR A 1 74 ? 1.907 2.909 6.125 1.00 93.94 74 TYR A CA 1
ATOM 571 C C . TYR A 1 74 ? 1.722 4.257 5.418 1.00 93.94 74 TYR A C 1
ATOM 573 O O . TYR A 1 74 ? 0.687 4.511 4.819 1.00 93.94 74 TYR A O 1
ATOM 581 N N . ALA A 1 75 ? 2.721 5.139 5.488 1.00 92.25 75 ALA A N 1
ATOM 582 C CA . ALA A 1 75 ? 2.727 6.411 4.783 1.00 92.25 75 ALA A CA 1
ATOM 583 C C . ALA A 1 75 ? 2.915 6.300 3.268 1.00 92.25 75 ALA A C 1
ATOM 585 O O . ALA A 1 75 ? 2.546 7.231 2.561 1.00 92.25 75 ALA A O 1
ATOM 586 N N . LEU A 1 76 ? 3.512 5.208 2.794 1.00 93.94 76 LEU A N 1
ATOM 587 C CA . LEU A 1 76 ? 3.835 4.988 1.384 1.00 93.94 76 LEU A CA 1
ATOM 588 C C . LEU A 1 76 ? 2.871 4.004 0.710 1.00 93.94 76 LEU A C 1
ATOM 590 O O . LEU A 1 76 ? 2.942 3.812 -0.503 1.00 93.94 76 LEU A O 1
ATOM 594 N N . LEU A 1 77 ? 1.993 3.372 1.492 1.00 95.12 77 LEU A N 1
ATOM 595 C CA . LEU A 1 77 ? 0.985 2.452 0.989 1.00 95.12 77 LEU A CA 1
ATOM 596 C C . LEU A 1 77 ? -0.234 3.217 0.479 1.00 95.12 77 LEU A C 1
ATOM 598 O O . LEU A 1 77 ? -0.744 4.128 1.131 1.00 95.12 77 LEU A O 1
ATOM 602 N N . ARG A 1 78 ? -0.737 2.781 -0.671 1.00 94.12 78 ARG A N 1
ATOM 603 C CA . ARG A 1 78 ? -2.014 3.190 -1.252 1.00 94.12 78 ARG A CA 1
ATOM 604 C C . ARG A 1 78 ? -2.930 1.976 -1.262 1.00 94.12 78 ARG A C 1
ATOM 606 O O . ARG A 1 78 ? -2.545 0.927 -1.779 1.00 94.12 78 ARG A O 1
ATOM 613 N N . LYS A 1 79 ? -4.121 2.106 -0.679 1.00 92.19 79 LYS A N 1
ATOM 614 C CA . LYS A 1 79 ? -5.130 1.043 -0.717 1.00 92.19 79 LYS A CA 1
ATOM 615 C C . LYS A 1 79 ? -5.712 0.954 -2.126 1.00 92.19 79 LYS A C 1
ATOM 617 O O . LYS A 1 79 ? -6.081 1.983 -2.687 1.00 92.19 79 LYS A O 1
ATOM 622 N N . ILE A 1 80 ? -5.769 -0.251 -2.685 1.00 91.38 80 ILE A N 1
ATOM 623 C CA . ILE A 1 80 ? -6.414 -0.514 -3.973 1.00 91.38 80 ILE A CA 1
ATOM 624 C C . ILE A 1 80 ? -7.769 -1.149 -3.667 1.00 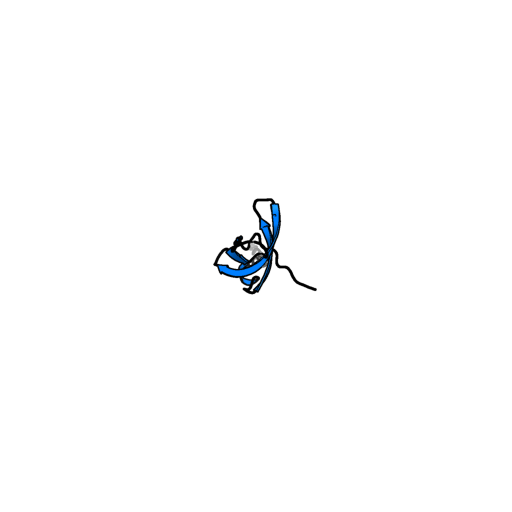91.38 80 ILE A C 1
ATOM 626 O O . ILE A 1 80 ? -7.839 -2.125 -2.923 1.00 91.38 80 ILE A O 1
ATOM 630 N N . VAL A 1 81 ? -8.837 -0.558 -4.197 1.00 87.38 81 VAL A N 1
ATOM 631 C CA . VAL A 1 81 ? -10.215 -1.032 -4.038 1.00 87.38 81 VAL A CA 1
ATOM 632 C C . VAL A 1 81 ? -10.735 -1.339 -5.436 1.00 87.38 81 VAL A C 1
ATOM 634 O O . VAL A 1 81 ? -10.708 -0.457 -6.293 1.00 87.38 81 VAL A O 1
ATOM 637 N N . ASP A 1 82 ? -11.137 -2.585 -5.667 1.00 75.44 82 ASP A N 1
ATOM 638 C CA . ASP A 1 82 ? -11.840 -2.982 -6.890 1.00 75.44 82 ASP A CA 1
ATOM 639 C C . ASP A 1 82 ? -1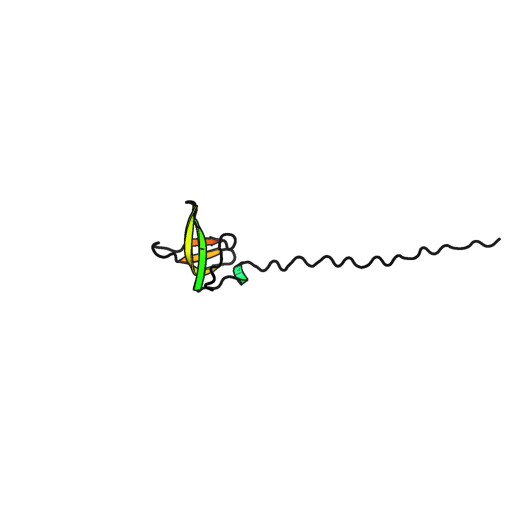3.287 -2.457 -6.800 1.00 75.44 82 ASP A C 1
ATOM 641 O O . ASP A 1 82 ? -13.893 -2.551 -5.727 1.00 75.44 82 ASP A O 1
ATOM 645 N N . ILE A 1 83 ? -13.787 -1.817 -7.864 1.00 68.25 83 ILE A N 1
ATOM 646 C CA . ILE A 1 83 ? -15.107 -1.150 -7.914 1.00 68.25 83 ILE A CA 1
ATOM 647 C C . ILE A 1 83 ? -16.166 -1.993 -8.616 1.00 68.25 83 ILE A C 1
ATOM 649 O O . ILE A 1 83 ? -15.830 -2.640 -9.631 1.00 68.25 83 ILE A O 1
#

Foldseek 3Di:
DDDDDDDPPPPPPDPPPPPDDPPPPQLLVVADQQFWKWFADPVRDIFIFGFNDDDNFWTWTDTPPDPGTDTGGSVGIDGDDDD